Protein AF-A0AAE5SX81-F1 (afdb_monomer_lite)

Organism: Staphylococcus chromogenes (NCBI:txid46126)

Sequence (114 aa):
LGHIIVNIYDIQLKMNEISFHKVINKLKEKDLVKFYALDKIRNSNEFDDASKHRNNITHKQHPQFISSGITKYENGIVTAGVGNYTTSQKVKEIMDGMLMCLEKTIEILNESKD

Radius of gyration: 18.93 Å; chains: 1; bounding box: 39×30×61 Å

Secondary structure (DSSP, 8-state):
-HHHHHHHHT----GGG--HHHHHHHHTTT-HHHHHHHHHHHTSHHHHHHHHHHHHHHHSS-TTS----EEE-TTS-EEE-PPP---HHHHHHHHHHHHHHHHHHHHHHH----

InterPro domains:
  IPR041394 Cthe_2314-like HEPN [PF18730] (1-108)

pLDDT: mean 89.1, std 8.48, range [42.25, 97.69]

Foldseek 3Di:
DQVVLCVLQVPDDDPVRRDNVVSLVVVCVVPVPLSVQLVCLCPDPLNVLLVVLVCCCPPHPNLADFPQQWDADPVRDIDHDTGDHQDPVNVVVSVVSVVVSVVSNVVSSPPDDD

Structure (mmCIF, N/CA/C/O backbone):
data_AF-A0AAE5SX81-F1
#
_entry.id   AF-A0AAE5SX81-F1
#
loop_
_atom_site.group_PDB
_atom_site.id
_atom_site.type_symbol
_atom_site.label_atom_id
_atom_site.label_alt_id
_atom_site.label_comp_id
_atom_site.label_asym_id
_atom_site.label_entity_id
_atom_site.label_seq_id
_atom_site.pdbx_PDB_ins_code
_atom_site.Cartn_x
_atom_site.Cartn_y
_atom_site.Cartn_z
_atom_site.occupancy
_atom_site.B_iso_or_equiv
_atom_site.auth_seq_id
_atom_site.auth_comp_id
_atom_site.auth_asym_id
_atom_site.auth_atom_id
_atom_site.pdbx_PDB_model_num
ATOM 1 N N . LEU A 1 1 ? -5.137 -6.756 0.333 1.00 83.94 1 LEU A N 1
ATOM 2 C CA . LEU A 1 1 ? -5.302 -5.880 1.519 1.00 83.94 1 LEU A CA 1
ATOM 3 C C . LEU A 1 1 ? -6.760 -5.499 1.792 1.00 83.94 1 LEU A C 1
ATOM 5 O O . LEU A 1 1 ? -7.260 -5.892 2.831 1.00 83.94 1 LEU A O 1
ATOM 9 N N . GLY A 1 2 ? -7.483 -4.819 0.885 1.00 89.19 2 GLY A N 1
ATOM 10 C CA . GLY A 1 2 ? -8.861 -4.349 1.164 1.00 89.19 2 GLY A CA 1
ATOM 11 C C . GLY A 1 2 ? -9.850 -5.431 1.631 1.00 89.19 2 GLY A C 1
ATOM 12 O O . GLY A 1 2 ? -10.575 -5.212 2.593 1.00 89.19 2 GLY A O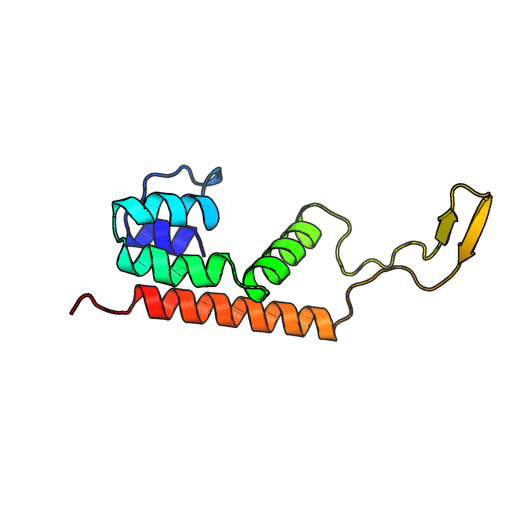 1
ATOM 13 N N . HIS A 1 3 ? -9.822 -6.618 1.015 1.00 90.38 3 HIS A N 1
ATOM 14 C CA . HIS A 1 3 ? -10.685 -7.744 1.406 1.00 90.38 3 HIS A CA 1
ATOM 15 C C . HIS A 1 3 ? -10.470 -8.222 2.849 1.00 90.38 3 HIS A C 1
ATOM 17 O O . HIS A 1 3 ? -11.429 -8.617 3.500 1.00 90.38 3 HIS A O 1
ATOM 23 N N . ILE A 1 4 ? -9.236 -8.158 3.363 1.00 90.62 4 ILE A N 1
ATOM 24 C CA . ILE A 1 4 ? -8.919 -8.594 4.731 1.00 90.62 4 ILE A CA 1
ATOM 25 C C . ILE A 1 4 ? -9.686 -7.722 5.730 1.00 90.62 4 ILE A C 1
ATOM 27 O O . ILE A 1 4 ? -10.389 -8.230 6.596 1.00 90.62 4 ILE A O 1
ATOM 31 N N . ILE A 1 5 ? -9.612 -6.403 5.550 1.00 91.94 5 ILE A N 1
ATOM 32 C CA . ILE A 1 5 ? -10.271 -5.437 6.434 1.00 91.94 5 ILE A CA 1
ATOM 33 C C . ILE A 1 5 ? -11.796 -5.541 6.316 1.00 91.94 5 ILE A C 1
ATOM 35 O O . ILE A 1 5 ? -12.483 -5.478 7.332 1.00 91.94 5 ILE A O 1
ATOM 39 N N . VAL A 1 6 ? -12.327 -5.736 5.101 1.00 93.19 6 VAL A N 1
ATOM 40 C CA . VAL A 1 6 ? -13.770 -5.948 4.890 1.00 93.19 6 VAL A CA 1
ATOM 41 C C . VAL A 1 6 ? -14.285 -7.114 5.723 1.00 93.19 6 VAL A C 1
ATOM 43 O O . VAL A 1 6 ? -15.302 -6.958 6.392 1.00 93.19 6 VAL A O 1
ATOM 46 N N . ASN A 1 7 ? -13.564 -8.236 5.713 1.00 90.50 7 ASN A N 1
ATOM 47 C CA . ASN A 1 7 ? -13.967 -9.440 6.431 1.00 90.50 7 ASN A CA 1
ATOM 48 C C . ASN A 1 7 ? -13.859 -9.273 7.953 1.00 90.50 7 ASN A C 1
ATOM 50 O O . ASN A 1 7 ? -14.750 -9.711 8.668 1.00 90.50 7 ASN A O 1
ATOM 54 N N . ILE A 1 8 ? -12.799 -8.629 8.454 1.00 91.19 8 ILE A N 1
ATOM 55 C CA . ILE A 1 8 ? -12.592 -8.439 9.902 1.00 91.19 8 ILE A CA 1
ATOM 56 C C . ILE A 1 8 ? -13.626 -7.478 10.500 1.00 91.19 8 ILE A C 1
ATOM 58 O O . ILE A 1 8 ? -14.120 -7.705 11.599 1.00 91.19 8 ILE A O 1
ATOM 62 N N . TYR A 1 9 ? -13.953 -6.398 9.788 1.00 90.69 9 TYR A N 1
ATOM 63 C CA . TYR A 1 9 ? -14.824 -5.332 10.296 1.00 90.69 9 TYR A CA 1
ATOM 64 C C . TYR A 1 9 ? -16.272 -5.426 9.817 1.00 90.69 9 TYR A C 1
ATOM 66 O O . TYR A 1 9 ? -17.047 -4.500 10.081 1.00 90.69 9 TYR A O 1
ATOM 74 N N . ASP A 1 10 ? -16.625 -6.482 9.083 1.00 90.81 10 ASP A N 1
ATOM 75 C CA . ASP A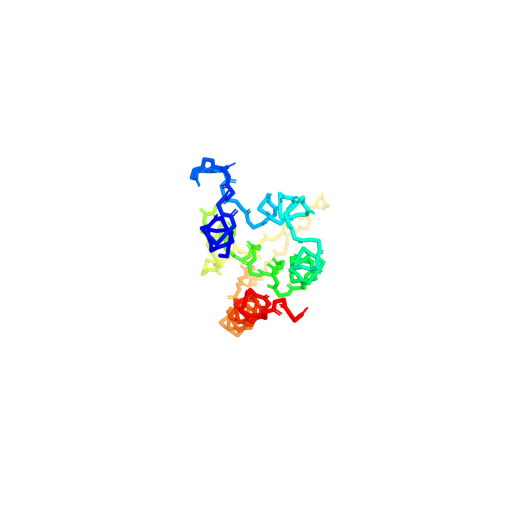 1 10 ? -17.931 -6.657 8.439 1.00 90.81 10 ASP A CA 1
ATOM 76 C C . ASP A 1 10 ? -18.381 -5.371 7.711 1.00 90.81 10 ASP A C 1
ATOM 78 O O . ASP A 1 10 ? -19.369 -4.703 8.043 1.00 90.81 10 ASP A O 1
ATOM 82 N N . ILE A 1 11 ? -17.535 -4.904 6.786 1.00 92.31 11 ILE A N 1
ATOM 83 C CA . ILE A 1 11 ? -17.796 -3.687 6.009 1.00 92.31 11 ILE A CA 1
ATOM 84 C C . ILE A 1 11 ? -18.611 -4.057 4.774 1.00 92.31 11 ILE A C 1
ATOM 86 O O . ILE A 1 11 ? -18.113 -4.704 3.857 1.00 92.31 11 ILE A O 1
ATOM 90 N N . GLN A 1 12 ? -19.840 -3.553 4.689 1.00 89.88 12 GLN A N 1
ATOM 91 C CA . GLN A 1 12 ? -20.703 -3.794 3.535 1.00 89.88 12 GLN A CA 1
ATOM 92 C C . GLN A 1 12 ? -20.201 -3.042 2.290 1.00 89.88 12 GLN A C 1
ATOM 94 O O . GLN A 1 12 ? -20.356 -1.821 2.155 1.00 89.88 12 GLN A O 1
ATOM 99 N N . LEU A 1 13 ? -19.580 -3.796 1.383 1.00 89.12 13 LEU A N 1
ATOM 100 C CA . LEU A 1 13 ? -19.117 -3.383 0.060 1.00 89.12 13 LEU A CA 1
ATOM 101 C C . LEU A 1 13 ? -19.356 -4.523 -0.932 1.00 89.12 13 LEU A C 1
ATOM 103 O O . LEU A 1 13 ? -19.157 -5.692 -0.604 1.00 89.12 13 LEU A O 1
ATOM 107 N N . LYS A 1 14 ? -19.740 -4.192 -2.169 1.00 89.81 14 LYS A N 1
ATOM 108 C CA . LYS A 1 14 ? -19.820 -5.196 -3.238 1.00 89.81 14 LYS A CA 1
ATOM 109 C C . LYS A 1 14 ? -18.417 -5.667 -3.608 1.00 89.81 14 LYS A C 1
ATOM 111 O O . LYS A 1 14 ? -17.482 -4.871 -3.604 1.00 89.81 14 LYS A O 1
ATOM 116 N N . MET A 1 15 ? -18.271 -6.935 -3.993 1.00 84.94 15 MET A N 1
ATOM 117 C CA . MET A 1 15 ? -16.965 -7.555 -4.267 1.00 84.94 15 MET A CA 1
ATOM 118 C C . MET A 1 15 ? -16.104 -6.763 -5.266 1.00 84.94 15 MET A C 1
ATOM 120 O O . MET A 1 15 ? -14.910 -6.575 -5.054 1.00 84.94 15 MET A O 1
ATOM 124 N N . ASN A 1 16 ? -16.720 -6.244 -6.329 1.00 87.88 16 ASN A N 1
ATOM 125 C CA . ASN A 1 16 ? -16.070 -5.435 -7.365 1.00 87.88 16 ASN A CA 1
ATOM 126 C C . ASN A 1 16 ? -15.720 -4.002 -6.917 1.00 87.88 16 ASN A C 1
ATOM 128 O O . ASN A 1 16 ? -14.994 -3.296 -7.611 1.00 87.88 16 ASN A O 1
ATOM 132 N N . GLU A 1 17 ? -16.234 -3.555 -5.774 1.00 88.81 17 GLU A N 1
ATOM 133 C CA . GLU A 1 17 ? -15.973 -2.231 -5.211 1.00 88.81 17 GLU A CA 1
ATOM 134 C C . GLU A 1 17 ? -14.896 -2.257 -4.124 1.00 88.81 17 GLU A C 1
ATOM 136 O O . GLU A 1 17 ? -14.485 -1.190 -3.659 1.00 88.81 17 GLU A O 1
ATOM 141 N N . ILE A 1 18 ? -14.426 -3.440 -3.720 1.00 91.88 18 ILE A N 1
ATOM 142 C CA . ILE A 1 18 ? -13.431 -3.581 -2.660 1.00 91.88 18 ILE A CA 1
ATOM 143 C C . ILE A 1 18 ? -12.074 -3.088 -3.170 1.00 91.88 18 ILE A C 1
ATOM 145 O O . ILE A 1 18 ? -11.368 -3.747 -3.929 1.00 91.88 18 ILE A O 1
ATOM 149 N N . SER A 1 19 ? -11.678 -1.910 -2.696 1.00 90.19 19 SER A N 1
ATOM 150 C CA . SER A 1 19 ? -10.325 -1.381 -2.831 1.00 90.19 19 SER A CA 1
ATOM 151 C C . SER A 1 19 ? -9.812 -0.959 -1.464 1.00 90.19 19 SER A C 1
ATOM 153 O O . SER A 1 19 ? -10.589 -0.530 -0.613 1.00 90.19 19 SER A O 1
ATOM 155 N N . PHE A 1 20 ? -8.499 -1.055 -1.240 1.00 91.19 20 PHE A N 1
ATOM 156 C CA . PHE A 1 20 ? -7.916 -0.669 0.048 1.00 91.19 20 PHE A CA 1
ATOM 157 C C . PHE A 1 20 ? -8.300 0.770 0.425 1.00 91.19 20 PHE A C 1
ATOM 159 O O . PHE A 1 20 ? -8.797 1.001 1.518 1.00 91.19 20 PHE A O 1
ATOM 166 N N . HIS A 1 21 ? -8.230 1.710 -0.523 1.00 92.25 21 HIS A N 1
ATOM 167 C CA . HIS A 1 21 ? -8.647 3.101 -0.326 1.00 92.25 21 HIS A CA 1
ATOM 168 C C . HIS A 1 21 ? -10.088 3.248 0.180 1.00 92.25 21 HIS A C 1
ATOM 170 O O . HIS A 1 21 ? -10.319 3.942 1.171 1.00 92.25 21 HIS A O 1
ATOM 176 N N . LYS A 1 22 ? -11.053 2.593 -0.482 1.00 93.44 22 LYS A N 1
ATOM 177 C CA . LYS A 1 22 ? -12.472 2.659 -0.099 1.00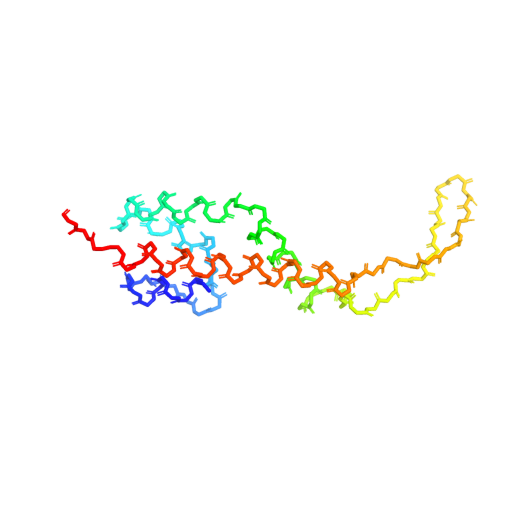 93.44 22 LYS A CA 1
ATOM 178 C C . LYS A 1 22 ? -12.709 2.048 1.277 1.00 93.44 22 LYS A C 1
ATOM 180 O O . LYS A 1 22 ? -13.479 2.588 2.066 1.00 93.44 22 LYS A O 1
ATOM 185 N N . VAL A 1 23 ? -12.034 0.938 1.556 1.00 94.81 23 VAL A N 1
ATOM 186 C CA . VAL A 1 23 ? -12.177 0.219 2.819 1.00 94.81 23 VAL A CA 1
ATOM 187 C C . VAL A 1 23 ? -11.596 1.022 3.982 1.00 94.81 23 VAL A C 1
ATOM 189 O O . VAL A 1 23 ? -12.269 1.148 4.997 1.00 94.81 23 VAL A O 1
ATOM 192 N N . ILE A 1 24 ? -10.425 1.650 3.819 1.00 94.75 24 ILE A N 1
ATOM 193 C CA . ILE A 1 24 ? -9.846 2.546 4.833 1.00 94.75 24 ILE A CA 1
ATOM 194 C C . ILE A 1 24 ? -10.778 3.727 5.124 1.00 94.75 24 ILE A C 1
ATOM 196 O O . ILE A 1 24 ? -11.021 4.038 6.284 1.00 94.75 24 ILE A O 1
ATOM 200 N N . ASN A 1 25 ? -11.391 4.337 4.106 1.00 93.56 25 ASN A N 1
ATOM 201 C CA . ASN A 1 25 ? -12.352 5.419 4.345 1.00 93.56 25 ASN A CA 1
ATOM 202 C C . ASN A 1 25 ? -13.560 4.959 5.177 1.00 93.56 25 ASN A C 1
ATOM 204 O O . ASN A 1 25 ? -13.964 5.671 6.090 1.00 93.56 25 ASN A O 1
ATOM 208 N N . LYS A 1 26 ? -14.102 3.762 4.908 1.00 93.38 26 LYS A N 1
ATOM 209 C CA . LYS A 1 26 ? -15.193 3.180 5.711 1.00 93.38 26 LYS A CA 1
ATOM 210 C C . LYS A 1 26 ? -14.740 2.748 7.109 1.00 93.38 26 LYS A C 1
ATOM 212 O O . LYS A 1 26 ? -15.532 2.788 8.043 1.00 93.38 26 LYS A O 1
ATOM 217 N N . LEU A 1 27 ? -13.475 2.361 7.271 1.00 93.75 27 LEU A N 1
ATOM 218 C CA . LEU A 1 27 ? -12.914 1.992 8.570 1.00 93.75 27 LEU A CA 1
ATOM 219 C C . LEU A 1 27 ? -12.907 3.172 9.546 1.00 93.75 27 LEU A C 1
ATOM 221 O O . LEU A 1 27 ? -13.085 2.954 10.738 1.00 93.75 27 LEU A O 1
ATOM 225 N N . LYS A 1 28 ? -12.782 4.412 9.052 1.00 93.94 28 LYS A N 1
ATOM 226 C CA . LYS A 1 28 ? -12.798 5.632 9.876 1.00 93.94 28 LYS A CA 1
ATOM 227 C C . LYS A 1 28 ? -14.002 5.711 10.822 1.00 93.94 28 LYS A C 1
ATOM 229 O O . LYS A 1 28 ? -13.867 6.206 11.934 1.00 93.94 28 LYS A O 1
ATOM 234 N N . GLU A 1 29 ? -15.159 5.216 10.385 1.00 91.00 29 GLU A N 1
ATOM 235 C CA . GLU A 1 29 ? -16.407 5.220 11.160 1.00 91.00 29 GLU A CA 1
ATOM 236 C C . GLU A 1 29 ? -16.481 4.080 12.191 1.00 91.00 29 GLU A C 1
ATOM 238 O O . GLU A 1 29 ? -17.263 4.159 13.134 1.00 91.00 29 GLU A O 1
ATOM 243 N N . LYS A 1 30 ? -15.678 3.020 12.027 1.00 91.88 30 LYS A N 1
ATOM 244 C CA . LYS A 1 30 ? -15.699 1.815 12.876 1.00 91.88 30 LYS A CA 1
ATOM 245 C C . LYS A 1 30 ? -14.537 1.752 13.867 1.00 91.88 30 LYS A C 1
ATOM 247 O O . LYS A 1 30 ? -14.705 1.280 14.989 1.00 91.88 30 LYS A O 1
ATOM 252 N N . ASP A 1 31 ? -13.354 2.190 13.450 1.00 93.00 31 ASP A N 1
ATOM 253 C CA . ASP A 1 31 ? -12.133 2.135 14.246 1.00 93.00 31 ASP A CA 1
ATOM 254 C C . ASP A 1 31 ? -11.175 3.254 13.833 1.00 93.00 31 ASP A C 1
ATOM 256 O O . ASP A 1 31 ? -10.390 3.130 12.890 1.00 93.00 31 ASP A O 1
ATOM 260 N N . LEU A 1 32 ? -11.265 4.382 14.539 1.00 93.94 32 LEU A N 1
ATOM 261 C CA . LEU A 1 32 ? -10.495 5.577 14.210 1.00 93.94 32 LEU A CA 1
ATOM 262 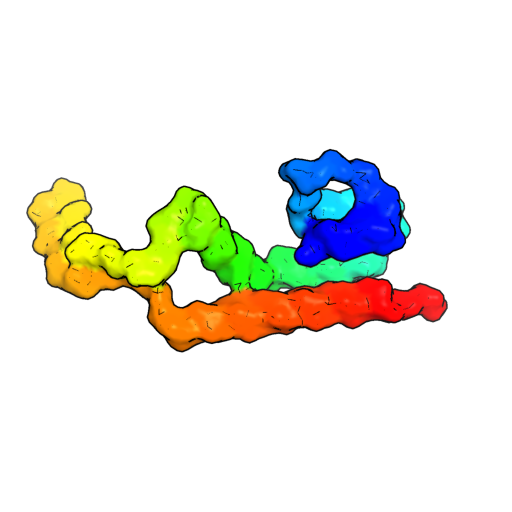C C . LEU A 1 32 ? -8.985 5.385 14.438 1.00 93.94 32 LEU A C 1
ATOM 264 O O . LEU A 1 32 ? -8.177 5.945 13.697 1.00 93.94 32 LEU A O 1
ATOM 268 N N . VAL A 1 33 ? -8.601 4.582 15.434 1.00 93.81 33 VAL A N 1
ATOM 269 C CA . VAL A 1 33 ? -7.192 4.312 15.754 1.00 93.81 33 VAL A CA 1
ATOM 270 C C . VAL A 1 33 ? -6.560 3.507 14.625 1.00 93.81 33 VAL A C 1
ATOM 272 O O . VAL A 1 33 ? -5.573 3.942 14.024 1.00 93.81 33 VAL A O 1
ATOM 275 N N . LYS A 1 34 ? -7.183 2.381 14.257 1.00 94.19 34 LYS A N 1
ATOM 276 C CA . LYS A 1 34 ? -6.684 1.539 13.163 1.00 94.19 34 LYS A CA 1
ATOM 277 C C . LYS A 1 34 ? -6.820 2.216 11.805 1.00 94.19 34 LYS A C 1
ATOM 279 O O . LYS A 1 34 ? -5.971 2.004 10.943 1.00 94.19 34 LYS A O 1
ATOM 284 N N . PHE A 1 35 ? -7.802 3.102 11.624 1.00 95.12 35 PHE A N 1
ATOM 285 C CA . PHE A 1 35 ? -7.865 3.985 10.460 1.00 95.12 35 PHE A CA 1
ATOM 286 C C . PHE A 1 35 ? -6.579 4.798 10.295 1.00 95.12 35 PHE A C 1
ATOM 288 O O . PHE A 1 35 ? -5.952 4.696 9.246 1.00 95.12 35 PHE A O 1
ATOM 295 N N . TYR A 1 36 ? -6.154 5.564 11.306 1.00 96.19 36 TYR A N 1
ATOM 296 C CA . TYR A 1 36 ? -4.954 6.397 11.175 1.00 96.19 36 TYR A CA 1
ATOM 297 C C . TYR A 1 36 ? -3.687 5.567 10.962 1.00 96.19 36 TYR A C 1
ATOM 299 O O . TYR A 1 36 ? -2.814 5.965 10.190 1.00 96.19 36 TYR A O 1
ATOM 307 N N . ALA A 1 37 ? -3.579 4.411 11.618 1.00 95.62 37 ALA A N 1
ATOM 308 C CA . ALA A 1 37 ? -2.435 3.521 11.455 1.00 95.62 37 ALA A CA 1
ATOM 309 C C . ALA A 1 37 ? -2.356 2.947 10.027 1.00 95.62 37 ALA A C 1
ATOM 311 O O . ALA A 1 37 ? -1.311 3.026 9.381 1.00 95.62 37 ALA A O 1
ATOM 312 N N . LEU A 1 38 ? -3.471 2.451 9.486 1.00 95.69 38 LEU A N 1
ATOM 313 C CA . LEU A 1 38 ? -3.526 1.905 8.128 1.00 95.69 38 LEU A CA 1
ATOM 314 C C . LEU A 1 38 ? -3.483 2.988 7.041 1.00 95.69 38 LEU A C 1
ATOM 316 O O . LEU A 1 38 ? -3.006 2.733 5.934 1.00 95.69 38 LEU A O 1
ATOM 320 N N . ASP A 1 39 ? -3.938 4.206 7.338 1.00 95.94 39 ASP A N 1
ATOM 321 C CA . ASP A 1 39 ? -3.830 5.345 6.425 1.00 95.94 39 ASP A CA 1
ATOM 322 C C . ASP A 1 39 ? -2.363 5.732 6.176 1.00 95.94 39 ASP A C 1
ATOM 324 O O . ASP A 1 39 ? -1.983 6.058 5.053 1.00 95.94 39 ASP A O 1
ATOM 328 N N . LYS A 1 40 ? -1.489 5.587 7.181 1.00 96.38 40 LYS A N 1
ATOM 329 C CA . LYS A 1 40 ? -0.040 5.759 6.982 1.00 96.38 40 LYS A CA 1
ATOM 330 C C . LYS A 1 40 ? 0.520 4.774 5.955 1.00 96.38 40 LYS A C 1
ATOM 332 O O . LYS A 1 40 ? 1.346 5.170 5.142 1.00 96.38 40 LYS A O 1
ATOM 337 N N . ILE A 1 41 ? 0.052 3.521 5.958 1.00 95.81 41 ILE A N 1
ATOM 338 C CA . ILE A 1 41 ? 0.446 2.523 4.949 1.00 95.81 41 ILE A CA 1
ATOM 339 C C . ILE A 1 41 ? -0.091 2.923 3.577 1.00 95.81 41 ILE A C 1
ATOM 341 O O . ILE A 1 41 ? 0.650 2.906 2.603 1.00 95.81 41 ILE A O 1
ATOM 345 N N . ARG A 1 42 ? -1.369 3.315 3.491 1.00 94.19 42 ARG A N 1
ATOM 346 C CA . ARG A 1 42 ? -2.003 3.747 2.234 1.00 94.19 42 ARG A CA 1
ATOM 347 C C . ARG A 1 42 ? -1.236 4.880 1.546 1.00 94.19 42 ARG A C 1
ATOM 349 O O . ARG A 1 42 ? -1.188 4.909 0.322 1.00 94.19 42 ARG A O 1
ATOM 356 N N . ASN A 1 43 ? -0.663 5.789 2.330 1.00 95.06 43 ASN A N 1
ATOM 357 C CA . ASN A 1 43 ? 0.068 6.954 1.837 1.00 95.06 43 ASN A CA 1
ATOM 358 C C . ASN A 1 43 ? 1.589 6.731 1.753 1.00 95.06 43 ASN A C 1
ATOM 360 O O . ASN A 1 43 ? 2.326 7.695 1.550 1.00 95.06 43 ASN A O 1
ATOM 364 N N . SER A 1 44 ? 2.078 5.501 1.941 1.00 96.62 44 SER A N 1
ATOM 365 C CA . SER A 1 44 ? 3.507 5.200 1.857 1.00 96.62 44 SER A CA 1
ATOM 366 C C . SER A 1 44 ? 3.963 5.027 0.404 1.00 96.62 44 SER A C 1
ATOM 368 O O . SER A 1 44 ? 3.189 4.623 -0.470 1.00 96.62 44 SER A O 1
ATOM 370 N N . ASN A 1 45 ? 5.243 5.307 0.146 1.00 97.12 45 ASN A N 1
ATOM 371 C CA . ASN A 1 45 ? 5.831 5.157 -1.188 1.00 97.12 45 ASN A CA 1
ATOM 372 C C . ASN A 1 45 ? 5.773 3.704 -1.666 1.00 97.12 45 ASN A C 1
ATOM 374 O O . ASN A 1 45 ? 5.530 3.448 -2.838 1.00 97.12 45 ASN A O 1
ATOM 378 N N . GLU A 1 46 ? 5.959 2.746 -0.760 1.00 97.00 46 GLU A N 1
ATOM 379 C CA . GLU A 1 46 ? 5.930 1.318 -1.072 1.00 97.00 46 GLU A CA 1
ATOM 380 C C . GLU A 1 46 ? 4.542 0.872 -1.527 1.00 97.00 46 GLU A C 1
ATOM 382 O O . GLU A 1 46 ? 4.414 0.105 -2.484 1.00 97.00 46 GLU A O 1
ATOM 387 N N . PHE A 1 47 ? 3.494 1.392 -0.884 1.00 95.50 47 PHE A N 1
ATOM 388 C CA . PHE A 1 47 ? 2.125 1.111 -1.285 1.00 95.50 47 PHE A CA 1
ATOM 389 C C . PHE A 1 47 ? 1.807 1.718 -2.657 1.00 95.50 47 PHE A C 1
ATOM 391 O O . PHE A 1 47 ? 1.197 1.051 -3.498 1.00 95.50 47 PHE A O 1
ATOM 398 N N . ASP A 1 48 ? 2.232 2.959 -2.906 1.00 95.75 48 ASP A N 1
ATOM 399 C CA . ASP A 1 48 ? 2.033 3.630 -4.193 1.00 95.75 48 ASP A CA 1
ATOM 400 C C . ASP A 1 48 ? 2.795 2.931 -5.332 1.00 95.75 48 ASP A C 1
ATOM 402 O O . ASP A 1 48 ? 2.200 2.613 -6.367 1.00 95.75 48 ASP A O 1
ATOM 406 N N . ASP A 1 49 ? 4.070 2.591 -5.121 1.00 95.06 49 ASP A N 1
ATOM 407 C CA . ASP A 1 49 ? 4.896 1.845 -6.075 1.00 95.06 49 ASP A CA 1
ATOM 408 C C . ASP A 1 49 ? 4.265 0.483 -6.408 1.00 95.06 49 ASP A C 1
ATOM 410 O O . ASP A 1 49 ? 4.097 0.145 -7.586 1.00 95.06 49 ASP A O 1
ATOM 414 N N . ALA A 1 50 ? 3.833 -0.281 -5.398 1.00 94.12 50 ALA A N 1
ATOM 415 C CA . ALA A 1 50 ? 3.169 -1.570 -5.596 1.00 94.12 50 ALA A CA 1
ATOM 416 C C . ALA A 1 50 ? 1.820 -1.427 -6.321 1.00 94.12 50 ALA A C 1
ATOM 418 O O . ALA A 1 50 ? 1.505 -2.204 -7.229 1.00 94.12 50 ALA A O 1
ATOM 419 N N . SER A 1 51 ? 1.028 -0.411 -5.966 1.00 91.81 51 SER A N 1
ATOM 420 C CA . SER A 1 51 ? -0.260 -0.114 -6.600 1.00 91.81 51 SER A CA 1
ATOM 421 C C . SER A 1 51 ? -0.086 0.236 -8.081 1.00 91.81 51 SER A C 1
ATOM 423 O O . SER A 1 51 ? -0.757 -0.339 -8.947 1.00 91.81 51 SER A O 1
ATOM 425 N N . LYS A 1 52 ? 0.871 1.118 -8.396 1.00 91.38 52 LYS A N 1
ATOM 426 C CA . LYS A 1 52 ? 1.232 1.490 -9.769 1.00 91.38 52 LYS A CA 1
ATOM 427 C C . LYS A 1 52 ? 1.747 0.291 -10.553 1.00 91.38 52 LYS A C 1
ATOM 429 O O . LYS A 1 52 ? 1.325 0.094 -11.693 1.00 91.38 52 LYS A O 1
ATOM 434 N N . HIS A 1 53 ? 2.612 -0.524 -9.953 1.00 91.12 53 HIS A N 1
ATOM 435 C CA . HIS A 1 53 ? 3.167 -1.707 -10.600 1.00 91.12 53 HIS A CA 1
ATOM 436 C C . HIS A 1 53 ? 2.082 -2.734 -10.943 1.00 91.12 53 HIS A C 1
ATOM 438 O O . HIS A 1 53 ? 1.976 -3.142 -12.100 1.00 91.12 53 HIS A O 1
ATOM 444 N N . ARG A 1 54 ? 1.199 -3.067 -9.990 1.00 89.12 54 ARG A N 1
ATOM 445 C CA . ARG A 1 54 ? 0.029 -3.926 -10.237 1.00 89.12 54 ARG A CA 1
ATOM 446 C C . ARG A 1 54 ? -0.843 -3.367 -11.358 1.00 89.12 54 ARG A C 1
ATOM 448 O O . ARG A 1 54 ? -1.221 -4.102 -12.263 1.00 89.12 54 ARG A O 1
ATOM 455 N N . ASN A 1 55 ? -1.163 -2.075 -11.309 1.00 88.69 55 ASN A N 1
ATOM 456 C CA . ASN A 1 55 ? -1.986 -1.436 -12.333 1.00 88.69 55 ASN A CA 1
ATOM 457 C C . ASN A 1 55 ? -1.339 -1.519 -13.724 1.00 88.69 55 ASN A C 1
ATOM 459 O O . ASN A 1 55 ? -2.027 -1.780 -14.708 1.00 88.69 55 ASN A O 1
ATOM 463 N N . ASN A 1 56 ? -0.018 -1.340 -13.808 1.00 86.00 56 ASN A N 1
ATOM 464 C CA . ASN A 1 56 ? 0.711 -1.476 -15.064 1.00 86.00 56 ASN A CA 1
ATOM 465 C C . ASN A 1 56 ? 0.669 -2.920 -15.597 1.00 86.00 56 ASN A C 1
ATOM 467 O O . ASN A 1 56 ? 0.468 -3.098 -16.794 1.00 86.00 56 ASN A O 1
ATOM 471 N N . ILE A 1 57 ? 0.786 -3.931 -14.726 1.00 85.44 57 ILE A N 1
ATOM 472 C CA . ILE A 1 57 ? 0.642 -5.352 -15.096 1.00 85.44 57 ILE A CA 1
ATOM 473 C C . ILE A 1 57 ? -0.766 -5.649 -15.623 1.00 85.44 57 ILE A C 1
ATOM 475 O O . ILE A 1 57 ? -0.907 -6.303 -16.651 1.00 85.44 57 ILE A O 1
ATOM 479 N N . THR A 1 58 ? -1.810 -5.200 -14.922 1.00 84.19 58 THR A N 1
ATOM 480 C CA . THR A 1 58 ? -3.194 -5.565 -15.259 1.00 84.19 58 THR A CA 1
ATOM 481 C C . THR A 1 58 ? -3.740 -4.797 -16.465 1.00 84.19 58 THR A C 1
ATOM 483 O O . THR A 1 58 ? -4.527 -5.351 -17.227 1.00 84.19 58 THR A O 1
ATOM 486 N N . HIS A 1 59 ? -3.377 -3.521 -16.624 1.00 80.25 59 HIS A N 1
ATOM 487 C CA . HIS A 1 59 ? -4.103 -2.610 -17.517 1.00 80.25 59 HIS A CA 1
ATOM 488 C C . HIS A 1 59 ? -3.236 -1.842 -18.515 1.00 80.25 59 HIS A C 1
ATOM 490 O O . HIS A 1 59 ? -3.789 -1.162 -19.378 1.00 80.25 59 HIS A O 1
ATOM 496 N N . LYS A 1 60 ? -1.904 -1.893 -18.411 1.00 78.56 60 LYS A N 1
ATOM 497 C CA . LYS A 1 60 ? -1.011 -1.172 -19.331 1.00 78.56 60 LYS A CA 1
ATOM 498 C C . LYS A 1 60 ? -0.081 -2.135 -20.061 1.00 78.56 60 LYS A C 1
ATOM 500 O O . LYS A 1 60 ? -0.307 -3.339 -20.114 1.00 78.56 60 LYS A O 1
ATOM 505 N N . GLN A 1 61 ? 0.974 -1.584 -20.656 1.00 71.88 61 GLN A N 1
ATOM 506 C CA . GLN A 1 61 ? 2.070 -2.377 -21.178 1.00 71.88 61 GLN A CA 1
ATOM 507 C C . GLN A 1 61 ? 2.746 -3.110 -20.018 1.00 71.88 61 GLN A C 1
ATOM 509 O O . GLN A 1 61 ? 3.248 -2.480 -19.082 1.00 71.88 61 GLN A O 1
ATOM 514 N N . HIS A 1 62 ? 2.719 -4.444 -20.084 1.00 74.50 62 HIS A N 1
ATOM 515 C CA . HIS A 1 62 ? 3.298 -5.286 -19.048 1.00 74.50 62 HIS A CA 1
ATOM 516 C C . HIS A 1 62 ? 4.762 -4.872 -18.806 1.00 74.50 62 HIS A C 1
ATOM 518 O O . HIS A 1 62 ? 5.500 -4.725 -19.784 1.00 74.50 62 HIS A O 1
ATOM 524 N N . PRO A 1 63 ? 5.218 -4.733 -17.546 1.00 70.38 63 PRO A N 1
ATOM 525 C CA . PRO A 1 63 ? 6.565 -4.249 -17.202 1.00 70.38 63 PRO A CA 1
ATOM 526 C C . PRO A 1 63 ? 7.737 -5.018 -17.835 1.00 70.38 63 PRO A C 1
ATOM 528 O O . PRO A 1 63 ? 8.860 -4.519 -17.853 1.00 70.38 63 PRO A O 1
ATOM 531 N N . GLN A 1 64 ? 7.462 -6.226 -18.336 1.00 69.31 64 GLN A N 1
ATOM 532 C CA . GLN A 1 64 ? 8.410 -7.108 -19.026 1.00 69.31 64 GLN A CA 1
ATOM 533 C C . GLN A 1 64 ? 8.690 -6.695 -20.478 1.00 69.31 64 GLN A C 1
ATOM 535 O O . GLN A 1 64 ? 9.650 -7.172 -21.075 1.00 69.31 64 GLN A O 1
ATOM 540 N N . PHE A 1 65 ? 7.838 -5.858 -21.072 1.00 76.12 65 PHE A N 1
ATOM 541 C CA . PHE A 1 65 ? 8.016 -5.411 -22.444 1.00 76.12 65 PHE A CA 1
ATOM 542 C C . PHE A 1 65 ? 8.862 -4.145 -22.470 1.00 76.12 65 PHE A C 1
ATOM 544 O O . PHE A 1 65 ? 8.524 -3.141 -21.846 1.00 76.12 65 PHE A O 1
ATOM 551 N N . ILE A 1 66 ? 9.944 -4.203 -23.238 1.00 78.81 66 ILE A N 1
ATOM 552 C CA . ILE A 1 66 ? 10.790 -3.053 -23.535 1.00 78.81 66 ILE A CA 1
ATOM 553 C C . ILE A 1 66 ? 10.046 -2.196 -24.565 1.00 78.81 66 ILE A C 1
ATOM 555 O O . ILE A 1 66 ? 9.551 -2.720 -25.567 1.00 78.81 66 ILE A O 1
ATOM 559 N N . SER A 1 67 ? 9.915 -0.891 -24.313 1.00 79.12 67 SER A N 1
ATOM 560 C CA . SER A 1 67 ? 9.324 0.016 -25.306 1.00 79.12 67 SER A CA 1
ATOM 561 C C . SER A 1 67 ? 10.207 0.131 -26.561 1.00 79.12 67 SER A C 1
ATOM 563 O O . SER A 1 67 ? 11.312 -0.402 -26.615 1.00 79.12 67 SER A O 1
ATOM 565 N N . SER A 1 68 ? 9.747 0.836 -27.597 1.00 82.38 68 SER A N 1
ATOM 566 C CA . SER A 1 68 ? 10.511 0.964 -28.849 1.00 82.38 68 SER A CA 1
ATOM 567 C C . SER A 1 68 ? 11.882 1.630 -28.680 1.00 82.38 68 SER A C 1
ATOM 569 O O . SER A 1 68 ? 12.716 1.514 -29.571 1.00 82.38 68 SER A O 1
ATOM 571 N N . GLY A 1 69 ? 12.099 2.374 -27.586 1.00 82.38 69 GLY A N 1
ATOM 572 C CA . GLY A 1 69 ? 13.304 3.186 -27.401 1.00 82.38 69 GLY A CA 1
ATOM 573 C C . GLY A 1 69 ? 13.400 4.377 -28.350 1.00 82.38 69 GLY A C 1
ATOM 574 O O . GLY A 1 69 ? 14.420 5.059 -28.368 1.00 82.38 69 GLY A O 1
ATOM 575 N N . ILE A 1 70 ? 12.341 4.648 -29.119 1.00 86.88 70 ILE A N 1
ATOM 576 C CA . ILE A 1 70 ? 12.261 5.772 -30.048 1.00 86.88 70 ILE A CA 1
ATOM 577 C C . ILE A 1 70 ? 11.443 6.882 -29.397 1.00 86.88 70 ILE A C 1
ATOM 579 O O . ILE A 1 70 ? 10.258 6.690 -29.117 1.00 86.88 70 ILE A O 1
ATOM 583 N N . THR A 1 71 ? 12.049 8.055 -29.213 1.00 84.75 71 THR A N 1
ATOM 584 C CA . THR A 1 71 ? 11.341 9.268 -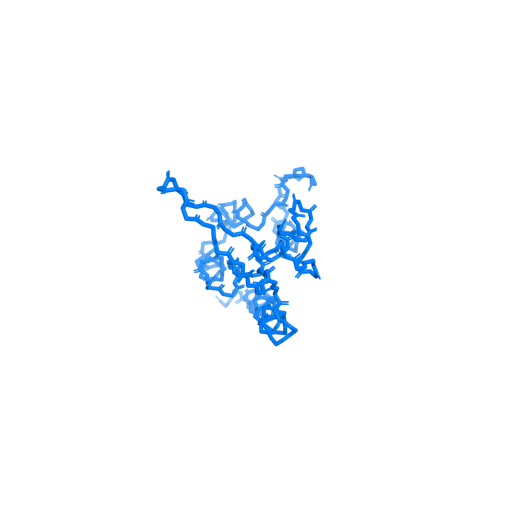28.779 1.00 84.75 71 THR A CA 1
ATOM 585 C C . THR A 1 71 ? 11.337 10.279 -29.914 1.00 84.75 71 THR A C 1
ATOM 587 O O . THR A 1 71 ? 12.389 10.618 -30.455 1.00 84.75 71 THR A O 1
ATOM 590 N N . LYS A 1 72 ? 10.146 10.750 -30.291 1.00 87.69 72 LYS A N 1
ATOM 591 C CA . LYS A 1 72 ? 9.967 11.834 -31.262 1.00 87.69 72 LYS A CA 1
ATOM 592 C C . LYS A 1 72 ? 9.593 13.101 -30.508 1.00 87.69 72 LYS A C 1
ATOM 594 O O . LYS A 1 72 ? 8.596 13.106 -29.791 1.00 87.69 72 LYS A O 1
ATOM 599 N N . TYR A 1 73 ? 10.387 14.146 -30.675 1.00 87.44 73 TYR A N 1
ATOM 600 C CA . TYR A 1 73 ? 10.142 15.458 -30.089 1.00 87.44 73 TYR A CA 1
ATOM 601 C C . TYR A 1 73 ? 9.407 16.356 -31.092 1.00 87.44 73 TYR A C 1
ATOM 603 O O . TYR A 1 73 ? 9.546 16.196 -32.305 1.00 87.44 73 TYR A O 1
ATOM 611 N N . GLU A 1 74 ? 8.633 17.320 -30.590 1.00 85.81 74 GLU A N 1
ATOM 612 C CA . GLU A 1 74 ? 7.820 18.230 -31.418 1.00 85.81 74 GLU A CA 1
ATOM 613 C C . GLU A 1 74 ? 8.654 19.078 -32.390 1.00 85.81 74 GLU A C 1
ATOM 615 O O . GLU A 1 74 ? 8.179 19.464 -33.452 1.00 85.81 74 GLU A O 1
ATOM 620 N N . ASN A 1 75 ? 9.929 19.310 -32.070 1.00 90.38 75 ASN A N 1
ATOM 621 C CA . ASN A 1 75 ? 10.886 20.017 -32.921 1.00 90.38 75 ASN A CA 1
ATOM 622 C C . ASN A 1 75 ? 11.485 19.147 -34.048 1.00 90.38 75 ASN A C 1
ATOM 624 O O . ASN A 1 75 ? 12.458 19.550 -34.682 1.00 90.38 75 ASN A O 1
ATOM 628 N N . GLY A 1 76 ? 10.945 17.947 -34.281 1.00 87.44 76 GLY A N 1
ATOM 629 C CA . GLY A 1 76 ? 11.384 17.035 -35.338 1.00 87.44 76 GLY A CA 1
ATOM 630 C C . GLY A 1 76 ? 12.603 16.177 -34.985 1.00 87.44 76 GLY A C 1
ATOM 631 O O . GLY A 1 76 ? 13.004 15.345 -35.798 1.00 87.44 76 GLY A O 1
ATOM 632 N N . ILE A 1 77 ? 13.178 16.321 -33.785 1.00 91.38 77 ILE A N 1
ATOM 633 C CA . ILE A 1 77 ? 14.268 15.452 -33.326 1.00 91.38 77 ILE A CA 1
ATOM 634 C C . ILE A 1 77 ? 13.717 14.054 -33.031 1.00 91.38 77 ILE A C 1
ATOM 636 O O . ILE A 1 77 ? 12.701 13.893 -32.352 1.00 91.38 77 ILE A O 1
ATOM 640 N N . VAL A 1 78 ? 14.428 13.031 -33.507 1.00 87.88 78 VAL A N 1
ATOM 641 C CA . VAL A 1 78 ? 14.172 11.628 -33.175 1.00 87.88 78 VAL A CA 1
ATOM 642 C C . VAL A 1 78 ? 15.396 11.074 -32.463 1.00 87.88 78 VAL A C 1
ATOM 644 O O . VAL A 1 78 ? 16.491 11.082 -33.021 1.00 87.88 78 VAL A O 1
ATOM 647 N N . THR A 1 79 ? 15.217 10.582 -31.241 1.00 86.44 79 THR A N 1
ATOM 648 C CA . THR A 1 79 ? 16.257 9.842 -30.518 1.00 86.44 79 THR A CA 1
ATOM 649 C C . THR A 1 79 ? 15.921 8.357 -30.512 1.00 86.44 79 THR A C 1
ATOM 651 O O . THR A 1 79 ? 14.754 7.974 -30.414 1.00 86.44 79 THR A O 1
ATOM 654 N N . ALA A 1 80 ? 16.951 7.521 -30.644 1.00 85.25 80 ALA A N 1
ATOM 655 C CA . ALA A 1 80 ? 16.854 6.071 -30.549 1.00 85.25 80 ALA A CA 1
ATOM 656 C C . ALA A 1 80 ? 17.785 5.578 -29.435 1.00 85.25 80 ALA A C 1
ATOM 658 O O . ALA A 1 80 ? 18.946 5.979 -29.366 1.00 85.25 80 ALA A O 1
ATOM 659 N N . GLY A 1 81 ? 17.268 4.720 -28.563 1.00 83.81 81 GLY A N 1
ATOM 660 C CA . GLY A 1 81 ? 17.992 4.136 -27.440 1.00 83.81 81 GLY A CA 1
ATOM 661 C C . GLY A 1 81 ? 17.325 2.855 -26.951 1.00 83.81 81 GLY A C 1
ATOM 662 O O . GLY A 1 81 ? 16.511 2.257 -27.651 1.00 83.81 81 GLY A O 1
ATOM 663 N N . VAL A 1 82 ? 17.665 2.425 -25.737 1.00 82.00 82 VAL A N 1
ATOM 664 C CA . VAL A 1 82 ? 16.965 1.310 -25.086 1.00 82.00 82 VAL A CA 1
ATOM 665 C C . VAL A 1 82 ? 15.591 1.799 -24.634 1.00 82.00 82 VAL A C 1
ATOM 667 O O . VAL A 1 82 ? 15.478 2.851 -24.008 1.00 82.00 82 VAL A O 1
ATOM 670 N N . GLY A 1 83 ? 14.541 1.049 -24.968 1.00 79.56 83 GLY A N 1
ATOM 671 C CA . GLY A 1 83 ? 13.191 1.352 -24.507 1.00 79.56 83 GLY A CA 1
ATOM 672 C C . GLY A 1 83 ? 13.051 1.302 -22.996 1.00 79.56 83 GLY A C 1
ATOM 673 O O . GLY A 1 83 ? 13.821 0.649 -22.301 1.00 79.56 83 GLY A O 1
ATOM 674 N N . ASN A 1 84 ? 12.025 1.968 -22.484 1.00 79.94 84 ASN A N 1
ATOM 675 C CA . ASN A 1 84 ? 11.691 1.914 -21.070 1.00 79.94 84 ASN A CA 1
ATOM 676 C C . ASN A 1 84 ? 11.269 0.487 -20.705 1.00 79.94 84 ASN A C 1
ATOM 678 O O . ASN A 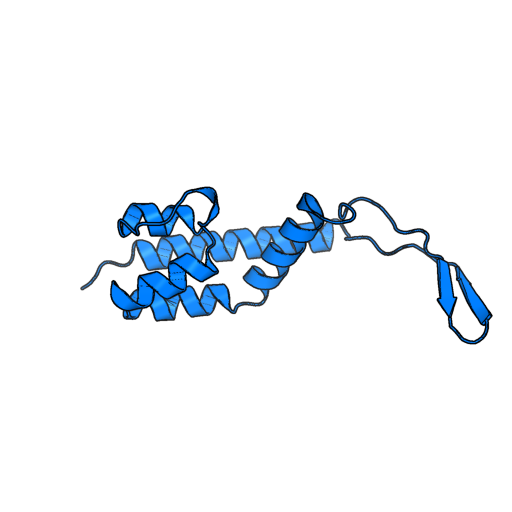1 84 ? 10.448 -0.117 -21.397 1.00 79.94 84 ASN A O 1
ATOM 682 N N . TYR A 1 85 ? 11.818 -0.026 -19.609 1.00 82.50 85 TYR A N 1
ATOM 683 C CA . TYR A 1 85 ? 11.467 -1.315 -19.019 1.00 82.50 85 TYR A CA 1
ATOM 684 C C . TYR A 1 85 ? 11.630 -1.243 -17.499 1.00 82.50 85 TYR A C 1
ATOM 686 O O . TYR A 1 85 ? 12.300 -0.350 -16.980 1.00 82.50 85 TYR A O 1
ATOM 694 N N . THR A 1 86 ? 11.009 -2.172 -16.770 1.00 84.38 86 THR A N 1
ATOM 695 C CA . THR A 1 86 ? 11.253 -2.306 -15.326 1.00 84.38 86 THR A CA 1
ATOM 696 C C . THR A 1 86 ? 12.320 -3.371 -15.107 1.00 84.38 86 THR A C 1
ATOM 698 O O . THR A 1 86 ? 12.135 -4.517 -15.508 1.00 84.38 86 THR A O 1
ATOM 701 N N . THR A 1 87 ? 13.444 -3.005 -14.490 1.00 88.62 87 THR A N 1
ATOM 702 C CA . THR A 1 87 ? 14.528 -3.957 -14.203 1.00 88.62 87 THR A CA 1
ATOM 703 C C . THR A 1 87 ? 14.085 -4.988 -13.165 1.00 88.62 87 THR A C 1
ATOM 705 O O . THR A 1 87 ? 13.289 -4.677 -12.277 1.00 88.62 87 THR A O 1
ATOM 708 N N . SER A 1 88 ? 14.647 -6.200 -13.208 1.00 89.56 88 SER A N 1
ATOM 709 C CA . SER A 1 88 ? 14.366 -7.237 -12.201 1.00 89.56 88 SER A CA 1
ATOM 710 C C . SER A 1 88 ? 14.679 -6.769 -10.778 1.00 89.56 88 SER A C 1
ATOM 712 O O . SER A 1 88 ? 13.945 -7.090 -9.848 1.00 89.56 88 SER A O 1
ATOM 714 N N . GLN A 1 89 ? 15.728 -5.955 -10.617 1.00 93.38 89 GLN A N 1
ATOM 715 C CA . GLN A 1 89 ? 16.077 -5.337 -9.339 1.00 93.38 89 GLN A CA 1
ATOM 716 C C . GLN A 1 89 ? 14.958 -4.416 -8.833 1.00 93.38 89 GLN A C 1
ATOM 718 O O . GLN A 1 89 ? 14.524 -4.554 -7.692 1.00 93.38 89 GLN A O 1
ATOM 723 N N . LYS A 1 90 ? 14.416 -3.541 -9.691 1.00 92.50 90 LYS A N 1
ATOM 724 C CA . LYS A 1 90 ? 13.301 -2.667 -9.303 1.00 92.50 90 LYS A CA 1
ATOM 725 C C . LYS A 1 90 ? 12.020 -3.461 -9.040 1.00 92.50 90 LYS A C 1
ATOM 727 O O . LYS A 1 90 ? 11.278 -3.117 -8.126 1.00 92.50 90 LYS A O 1
ATOM 732 N N . VAL A 1 91 ? 11.763 -4.538 -9.791 1.00 92.00 91 VAL A N 1
ATOM 733 C CA . VAL A 1 91 ? 10.647 -5.454 -9.491 1.00 92.00 91 VAL A CA 1
ATOM 734 C C . VAL A 1 91 ? 10.809 -6.048 -8.093 1.00 92.00 91 VAL A C 1
ATOM 736 O O . VAL A 1 91 ? 9.855 -6.019 -7.322 1.00 92.00 91 VAL A O 1
ATOM 739 N N . LYS A 1 92 ? 12.006 -6.532 -7.738 1.00 95.25 92 LYS A N 1
ATOM 740 C CA . LYS A 1 92 ? 12.286 -7.065 -6.399 1.00 95.25 92 LYS A CA 1
ATOM 741 C C . LYS A 1 92 ? 12.000 -6.029 -5.310 1.00 95.25 92 LYS A C 1
ATOM 743 O O . LYS A 1 92 ? 11.271 -6.336 -4.378 1.00 95.25 92 LYS A O 1
ATOM 748 N N . GLU A 1 93 ? 12.501 -4.805 -5.456 1.00 96.75 93 GLU A N 1
ATOM 749 C CA . GLU A 1 93 ? 12.263 -3.715 -4.493 1.00 96.75 93 GLU A CA 1
ATOM 750 C C . GLU A 1 93 ? 10.770 -3.419 -4.297 1.00 96.75 93 GLU A C 1
ATOM 752 O O . GLU A 1 93 ? 10.313 -3.235 -3.171 1.00 96.75 93 GLU A O 1
ATOM 757 N N . ILE A 1 94 ? 9.992 -3.415 -5.385 1.00 95.81 94 ILE A N 1
ATOM 758 C CA . ILE A 1 94 ? 8.537 -3.223 -5.322 1.00 95.81 94 ILE A CA 1
ATOM 759 C C . ILE A 1 94 ? 7.866 -4.383 -4.574 1.00 95.81 94 ILE A C 1
ATOM 761 O O . ILE A 1 94 ? 6.964 -4.153 -3.768 1.00 95.81 94 ILE A O 1
ATOM 765 N N . MET A 1 95 ? 8.291 -5.623 -4.830 1.00 95.00 95 MET A N 1
ATOM 766 C CA . MET A 1 95 ? 7.735 -6.805 -4.164 1.00 95.00 95 MET A CA 1
ATOM 767 C C . MET A 1 95 ? 8.071 -6.827 -2.670 1.00 95.00 95 MET A C 1
ATOM 769 O O . MET A 1 95 ? 7.180 -7.087 -1.864 1.00 95.00 95 MET A O 1
ATOM 773 N N . ASP A 1 96 ? 9.306 -6.485 -2.297 1.00 97.69 96 ASP A N 1
ATOM 774 C CA . ASP A 1 96 ? 9.727 -6.354 -0.898 1.00 97.69 96 ASP A CA 1
ATOM 775 C C . ASP A 1 96 ? 8.888 -5.281 -0.178 1.00 97.69 96 ASP A C 1
ATOM 777 O O . ASP A 1 96 ? 8.345 -5.524 0.902 1.00 97.69 96 ASP A O 1
ATOM 781 N N . GLY A 1 97 ? 8.687 -4.120 -0.814 1.00 97.31 97 GLY A N 1
ATOM 782 C CA . GLY A 1 97 ? 7.817 -3.062 -0.295 1.00 97.31 97 GLY A CA 1
ATOM 783 C C . GLY A 1 97 ? 6.360 -3.509 -0.126 1.00 97.31 97 GLY A C 1
ATOM 784 O O . GLY A 1 97 ? 5.739 -3.238 0.902 1.00 97.31 97 GLY A O 1
ATOM 785 N N . MET A 1 98 ? 5.817 -4.255 -1.094 1.00 95.50 98 MET A N 1
ATOM 786 C CA . MET A 1 98 ? 4.459 -4.802 -1.013 1.00 95.50 98 MET A CA 1
ATOM 787 C C . MET A 1 98 ? 4.302 -5.782 0.158 1.00 95.50 98 MET A C 1
ATOM 789 O O . MET A 1 98 ? 3.284 -5.737 0.856 1.00 95.50 98 MET A O 1
ATOM 793 N N . LEU A 1 99 ? 5.286 -6.661 0.373 1.00 96.44 99 LEU A N 1
ATOM 794 C CA . LEU A 1 99 ? 5.289 -7.604 1.492 1.00 96.44 99 LEU A CA 1
ATOM 795 C C . LEU A 1 99 ? 5.348 -6.867 2.833 1.00 96.44 99 LEU A C 1
ATOM 797 O O . LEU A 1 99 ? 4.553 -7.178 3.716 1.00 96.44 99 LEU A O 1
ATOM 801 N N . MET A 1 100 ? 6.177 -5.827 2.946 1.00 96.81 100 MET A N 1
ATOM 802 C CA . MET A 1 100 ? 6.223 -4.976 4.139 1.00 96.81 100 MET A CA 1
ATOM 803 C C . MET A 1 100 ? 4.876 -4.279 4.404 1.00 96.81 100 MET A C 1
ATOM 805 O O . MET A 1 100 ? 4.425 -4.201 5.546 1.00 96.81 100 MET A O 1
ATOM 809 N N . CYS A 1 101 ? 4.189 -3.776 3.370 1.00 96.06 101 CYS A N 1
ATOM 810 C CA . CYS A 1 101 ? 2.847 -3.206 3.537 1.00 96.06 101 CYS A CA 1
ATOM 811 C C . CYS A 1 101 ? 1.832 -4.248 4.033 1.00 96.06 101 CYS A C 1
ATOM 813 O O . CYS A 1 101 ? 0.946 -3.910 4.824 1.00 96.06 101 CYS A O 1
ATOM 815 N N . LEU A 1 102 ? 1.928 -5.495 3.560 1.00 95.12 102 LEU A N 1
ATOM 816 C CA . LEU A 1 102 ? 1.070 -6.595 4.002 1.00 95.12 102 LEU A CA 1
ATOM 817 C C . LEU A 1 102 ? 1.330 -6.959 5.464 1.00 95.12 102 LEU A C 1
ATOM 819 O O . LEU A 1 102 ? 0.369 -7.035 6.226 1.00 95.12 102 LEU A O 1
ATOM 823 N N . GLU A 1 103 ? 2.594 -7.131 5.842 1.00 95.94 103 GLU A N 1
ATOM 824 C CA . GLU A 1 103 ? 3.030 -7.409 7.213 1.00 95.94 103 GLU A CA 1
ATOM 825 C C . GLU A 1 103 ? 2.493 -6.354 8.183 1.00 95.94 103 GLU A C 1
ATOM 827 O O . GLU A 1 103 ? 1.669 -6.678 9.036 1.00 95.94 103 GLU A O 1
ATOM 832 N N . LYS A 1 104 ? 2.809 -5.073 7.952 1.00 95.56 104 LYS A N 1
ATOM 833 C CA . LYS A 1 104 ? 2.330 -3.960 8.789 1.00 95.56 104 LYS A CA 1
ATOM 834 C C . LYS A 1 104 ? 0.806 -3.891 8.868 1.00 95.56 104 LYS A C 1
ATOM 836 O O . LYS A 1 104 ? 0.243 -3.548 9.901 1.00 95.56 104 LYS A O 1
ATOM 841 N N . THR A 1 105 ? 0.112 -4.205 7.770 1.00 94.88 105 THR A N 1
ATOM 842 C CA . THR A 1 105 ? -1.358 -4.248 7.777 1.00 94.88 105 THR A CA 1
ATOM 843 C C . THR A 1 105 ? -1.861 -5.341 8.718 1.00 94.88 105 THR A C 1
ATOM 845 O O . THR A 1 105 ? -2.799 -5.098 9.468 1.00 94.88 105 THR A O 1
ATOM 848 N N . ILE A 1 106 ? -1.263 -6.534 8.684 1.00 93.75 106 ILE A N 1
ATOM 849 C CA . ILE A 1 106 ? -1.639 -7.652 9.559 1.00 93.75 106 ILE A CA 1
ATOM 850 C C . ILE A 1 106 ? -1.324 -7.322 11.022 1.00 93.75 106 ILE A C 1
ATOM 852 O O . ILE A 1 106 ? -2.175 -7.557 11.876 1.00 93.75 106 ILE A O 1
ATOM 856 N N . GLU A 1 107 ? -0.158 -6.738 11.305 1.00 94.69 107 GLU A N 1
ATOM 857 C CA . GLU A 1 107 ? 0.239 -6.307 12.653 1.00 94.69 107 GLU A CA 1
ATOM 858 C C . GLU A 1 107 ? -0.781 -5.338 13.253 1.00 94.69 107 GLU A C 1
ATOM 860 O O . GLU A 1 107 ? -1.382 -5.641 14.280 1.00 94.69 107 GLU A O 1
ATOM 865 N N . ILE A 1 108 ? -1.084 -4.240 12.552 1.00 94.44 108 ILE A N 1
ATOM 866 C CA . ILE A 1 108 ? -2.067 -3.240 13.001 1.00 94.44 108 ILE A CA 1
ATOM 867 C C . ILE A 1 108 ? -3.450 -3.865 13.220 1.00 94.44 108 ILE A C 1
ATOM 869 O O . ILE A 1 108 ? -4.202 -3.464 14.108 1.00 94.44 108 ILE A O 1
ATOM 873 N N . LEU A 1 109 ? -3.837 -4.838 12.394 1.00 92.19 109 LEU A N 1
ATOM 874 C CA . LEU A 1 109 ? -5.125 -5.510 12.550 1.00 92.19 109 LEU A CA 1
ATOM 875 C C . LEU A 1 109 ? -5.155 -6.424 13.780 1.00 92.19 109 LEU A C 1
ATOM 877 O O . LEU A 1 109 ? -6.209 -6.504 14.415 1.00 92.19 109 LEU A O 1
ATOM 881 N N . ASN A 1 110 ? -4.027 -7.040 14.131 1.00 90.44 110 ASN A N 1
ATOM 882 C CA . ASN A 1 110 ? -3.884 -7.945 15.270 1.00 90.44 110 ASN A CA 1
ATOM 883 C C . ASN A 1 110 ? -3.594 -7.241 16.597 1.00 90.44 110 ASN A C 1
ATOM 885 O O . ASN A 1 110 ? -3.821 -7.849 17.639 1.00 90.44 110 ASN A O 1
ATOM 889 N N . GLU A 1 111 ? -3.139 -5.986 16.585 1.00 86.62 111 GLU A N 1
ATOM 890 C CA . GLU A 1 111 ? -3.047 -5.174 17.800 1.00 86.62 111 GLU A CA 1
ATOM 891 C C . GLU A 1 111 ? -4.435 -5.120 18.469 1.00 86.62 111 GLU A C 1
ATOM 893 O O . GLU A 1 111 ? -5.417 -4.604 17.909 1.00 86.62 111 GLU A O 1
ATOM 898 N N . SER A 1 112 ? -4.550 -5.756 19.636 1.00 66.56 112 SER A N 1
ATOM 899 C CA . SER A 1 112 ? -5.754 -5.750 20.460 1.00 66.56 112 SER A CA 1
ATOM 900 C C . SER A 1 112 ? -6.008 -4.346 21.005 1.00 66.56 112 SER A C 1
ATOM 902 O O . SER A 1 112 ? -5.081 -3.576 21.245 1.00 66.56 112 SER A O 1
ATOM 904 N N . LYS A 1 113 ? -7.289 -4.000 21.177 1.00 54.12 113 LYS A N 1
ATOM 905 C CA . LYS A 1 113 ? -7.677 -2.827 21.963 1.00 54.12 113 LYS A CA 1
ATOM 906 C C . LYS A 1 113 ? -7.402 -3.169 23.426 1.00 54.12 113 LYS A C 1
ATOM 908 O O . LYS A 1 113 ? -8.219 -3.868 24.020 1.00 54.12 113 LYS A O 1
ATOM 913 N N . ASP A 1 114 ? -6.246 -2.761 23.934 1.00 42.25 114 ASP A N 1
ATOM 914 C CA . ASP A 1 114 ? -6.041 -2.635 25.381 1.00 42.25 114 ASP A CA 1
ATOM 915 C C . ASP A 1 114 ? -7.014 -1.596 25.967 1.00 42.25 114 ASP A C 1
ATOM 917 O O . ASP A 1 114 ? -7.285 -0.575 25.282 1.00 42.25 114 ASP A O 1
#